Protein AF-A0A5B8XYW1-F1 (afdb_monomer_lite)

Structure (mmCIF, N/CA/C/O backbone):
data_AF-A0A5B8XYW1-F1
#
_entry.id   AF-A0A5B8XYW1-F1
#
loop_
_atom_site.group_PDB
_atom_site.id
_atom_site.type_symbol
_atom_site.label_atom_id
_atom_site.label_alt_id
_atom_site.label_comp_id
_atom_site.label_asym_id
_atom_site.label_entity_id
_atom_site.label_seq_id
_atom_site.pdbx_PDB_ins_code
_atom_site.Cartn_x
_atom_site.Cartn_y
_atom_site.Cartn_z
_atom_site.occupancy
_atom_site.B_iso_or_equiv
_atom_site.auth_seq_id
_atom_site.auth_comp_id
_atom_site.auth_asym_id
_atom_site.auth_atom_id
_atom_site.pdbx_PDB_model_num
ATOM 1 N N . MET A 1 1 ? 4.466 -7.028 -24.521 1.00 50.41 1 MET A N 1
ATOM 2 C CA . MET A 1 1 ? 4.988 -7.495 -23.222 1.00 50.41 1 MET A CA 1
ATOM 3 C C . MET A 1 1 ? 4.129 -6.877 -22.143 1.00 50.41 1 MET A C 1
ATOM 5 O O . MET A 1 1 ? 3.970 -5.663 -22.158 1.00 50.41 1 MET A O 1
ATOM 9 N N . THR A 1 2 ? 3.533 -7.693 -21.279 1.00 54.31 2 THR A N 1
ATOM 10 C CA . THR A 1 2 ? 2.819 -7.206 -20.092 1.00 54.31 2 THR A CA 1
ATOM 11 C C . THR A 1 2 ? 3.857 -6.956 -19.008 1.00 54.31 2 THR A C 1
ATOM 13 O O . THR A 1 2 ? 4.719 -7.802 -18.785 1.00 54.31 2 THR A O 1
ATOM 16 N N . MET A 1 3 ? 3.834 -5.769 -18.415 1.00 62.03 3 MET A N 1
ATOM 17 C CA . MET A 1 3 ? 4.822 -5.332 -17.436 1.00 62.03 3 MET A CA 1
ATOM 18 C C . MET A 1 3 ? 4.244 -5.498 -16.031 1.00 62.03 3 MET A C 1
ATOM 20 O O . MET A 1 3 ? 3.125 -5.051 -15.779 1.00 62.03 3 MET A O 1
ATOM 24 N N . THR A 1 4 ? 5.005 -6.138 -15.145 1.00 67.56 4 THR A N 1
ATOM 25 C CA . THR A 1 4 ? 4.580 -6.494 -13.785 1.00 67.56 4 THR A CA 1
ATOM 2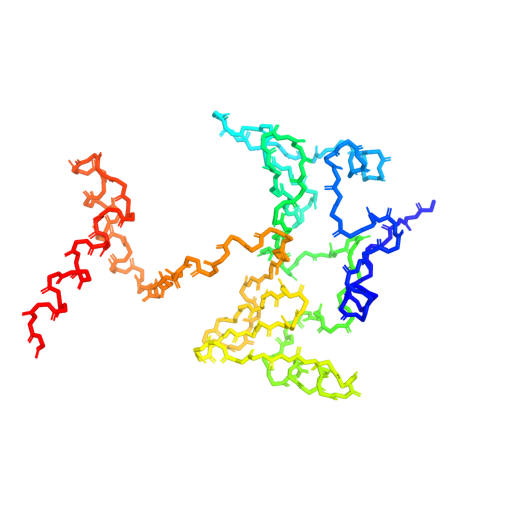6 C C . THR A 1 4 ? 5.457 -5.766 -12.772 1.00 67.56 4 THR A C 1
ATOM 28 O O . THR A 1 4 ? 6.682 -5.847 -12.850 1.00 67.56 4 THR A O 1
ATOM 31 N N . LEU A 1 5 ? 4.850 -5.042 -11.832 1.00 67.62 5 LEU A N 1
ATOM 32 C CA . LEU A 1 5 ? 5.538 -4.476 -10.671 1.00 67.62 5 LEU A CA 1
ATOM 33 C C . LEU A 1 5 ? 5.805 -5.598 -9.667 1.00 67.62 5 LEU A C 1
ATOM 35 O O . LEU A 1 5 ? 4.870 -6.272 -9.248 1.00 67.62 5 LEU A O 1
ATOM 39 N N . ASN A 1 6 ? 7.061 -5.810 -9.285 1.00 76.06 6 ASN A N 1
ATOM 40 C CA . ASN A 1 6 ? 7.431 -6.887 -8.373 1.00 76.06 6 ASN A CA 1
ATOM 41 C C . ASN A 1 6 ? 7.513 -6.366 -6.928 1.00 76.06 6 ASN A C 1
ATOM 43 O O . ASN A 1 6 ? 8.380 -5.555 -6.599 1.00 76.06 6 ASN A O 1
ATOM 47 N N . LEU A 1 7 ? 6.601 -6.813 -6.060 1.00 72.06 7 LEU A N 1
ATOM 48 C CA . LEU A 1 7 ? 6.584 -6.377 -4.662 1.00 72.06 7 LEU A CA 1
ATOM 49 C C . LEU A 1 7 ? 7.730 -6.990 -3.844 1.00 72.06 7 LEU A C 1
ATOM 51 O O . LEU A 1 7 ? 8.204 -6.368 -2.896 1.00 72.06 7 LEU A O 1
ATOM 55 N N . GLU A 1 8 ? 8.200 -8.185 -4.209 1.00 73.06 8 GLU A N 1
ATOM 56 C CA . GLU A 1 8 ? 9.382 -8.808 -3.598 1.00 73.06 8 GLU A CA 1
ATOM 57 C C . GLU A 1 8 ? 10.630 -7.966 -3.839 1.00 73.06 8 GLU A C 1
ATOM 59 O O . GLU A 1 8 ? 11.407 -7.701 -2.918 1.00 73.06 8 GLU A O 1
ATOM 64 N N . GLU A 1 9 ? 10.785 -7.509 -5.080 1.00 75.88 9 GLU A N 1
ATOM 65 C CA . GLU A 1 9 ? 11.860 -6.617 -5.483 1.00 75.88 9 GLU A CA 1
ATOM 66 C C . GLU A 1 9 ? 11.812 -5.329 -4.662 1.00 75.88 9 GLU A C 1
ATOM 68 O O . GLU A 1 9 ? 12.816 -4.954 -4.058 1.00 75.88 9 GLU A O 1
ATOM 73 N N . PHE A 1 10 ? 10.638 -4.704 -4.550 1.00 75.06 10 PHE A N 1
ATOM 74 C CA . PHE A 1 10 ? 10.482 -3.487 -3.757 1.00 75.06 10 PHE A CA 1
ATOM 75 C C . PHE A 1 10 ? 10.788 -3.705 -2.271 1.00 75.06 10 PHE A C 1
ATOM 77 O O . PHE A 1 10 ? 11.484 -2.897 -1.661 1.00 75.06 10 PHE A O 1
ATOM 84 N N . LEU A 1 11 ? 10.325 -4.805 -1.675 1.00 66.94 11 LEU A N 1
ATOM 85 C CA . LEU A 1 11 ? 10.614 -5.129 -0.274 1.00 66.94 11 LEU A CA 1
ATOM 86 C C . LEU A 1 11 ? 12.107 -5.350 -0.016 1.00 66.94 11 LEU A C 1
ATOM 88 O O . LEU A 1 11 ? 12.609 -5.007 1.055 1.00 66.94 11 LEU A O 1
ATOM 92 N N . THR A 1 12 ? 12.818 -5.890 -1.001 1.00 70.06 12 THR A N 1
ATOM 93 C CA . THR A 1 12 ? 14.246 -6.191 -0.889 1.00 70.06 12 THR A CA 1
ATOM 94 C C . THR A 1 12 ? 15.101 -4.951 -1.158 1.00 70.06 12 THR A C 1
ATOM 96 O O . THR A 1 12 ? 15.997 -4.620 -0.378 1.00 70.06 12 THR A O 1
ATOM 99 N N . LEU A 1 13 ? 14.822 -4.240 -2.251 1.00 73.56 13 LEU A N 1
ATOM 100 C CA . LEU A 1 13 ? 15.656 -3.152 -2.769 1.00 73.56 13 LEU A CA 1
ATOM 101 C C . LEU A 1 13 ? 15.194 -1.765 -2.302 1.00 73.56 13 LEU A C 1
ATOM 103 O O . LEU A 1 13 ? 15.993 -0.833 -2.250 1.00 73.56 13 LEU A O 1
ATOM 107 N N . GLY A 1 14 ? 13.927 -1.620 -1.908 1.00 62.41 14 GLY A N 1
ATOM 108 C CA . GLY A 1 14 ? 13.294 -0.329 -1.615 1.00 62.41 14 GLY A CA 1
ATOM 109 C C . GLY A 1 14 ? 12.889 0.459 -2.865 1.00 62.41 14 GLY A C 1
ATOM 110 O O . GLY A 1 14 ? 12.567 1.640 -2.768 1.00 62.41 14 GLY A O 1
ATOM 111 N N . GLU A 1 15 ? 12.930 -0.167 -4.039 1.00 74.19 15 GLU A N 1
ATOM 112 C CA . GLU A 1 15 ? 12.506 0.422 -5.304 1.00 74.19 15 GLU A CA 1
ATOM 113 C C . GLU A 1 15 ? 11.947 -0.649 -6.239 1.00 74.19 15 GLU A C 1
ATOM 115 O O . GLU A 1 15 ? 12.345 -1.809 -6.179 1.00 74.19 15 GLU A O 1
ATOM 120 N N . PHE A 1 16 ? 11.030 -0.257 -7.122 1.00 72.06 16 PHE A N 1
ATOM 121 C CA . PHE A 1 16 ? 10.680 -1.094 -8.266 1.00 72.06 16 PHE A CA 1
ATOM 122 C C . PHE A 1 16 ? 11.689 -0.771 -9.359 1.00 72.06 16 PHE A C 1
ATOM 124 O O . PHE A 1 16 ? 11.762 0.395 -9.754 1.00 72.06 16 PHE A O 1
ATOM 131 N N . SER A 1 17 ? 12.420 -1.746 -9.898 1.00 72.56 17 SER A N 1
ATOM 132 C CA . SER A 1 17 ? 13.467 -1.494 -10.915 1.00 72.56 17 SER A CA 1
ATOM 133 C C . SER A 1 17 ? 12.978 -0.627 -12.078 1.00 72.56 17 SER A C 1
ATOM 135 O O . SER A 1 17 ? 13.694 0.212 -12.625 1.00 72.56 17 SER A O 1
ATOM 137 N N . VAL A 1 18 ? 11.703 -0.780 -12.418 1.00 68.88 18 VAL A N 1
ATOM 138 C CA . VAL A 1 18 ? 11.045 -0.064 -13.505 1.00 68.88 18 VAL A CA 1
ATOM 139 C C . VAL A 1 18 ? 10.567 1.349 -13.138 1.00 68.88 18 VAL A C 1
ATOM 141 O O . VAL A 1 18 ? 10.594 2.252 -13.980 1.00 68.88 18 VAL A O 1
ATOM 144 N N . LEU A 1 19 ? 10.167 1.589 -11.885 1.00 66.38 19 LEU A N 1
ATOM 145 C CA . LEU A 1 19 ? 9.660 2.891 -11.425 1.00 66.38 19 LEU A CA 1
ATOM 146 C C . LEU A 1 19 ? 10.731 3.734 -10.713 1.00 66.38 19 LEU A C 1
ATOM 148 O O . LEU A 1 19 ? 10.656 4.965 -10.773 1.00 66.38 19 LEU A O 1
ATOM 152 N N . GLY A 1 20 ? 11.790 3.118 -10.192 1.00 68.75 20 GLY A N 1
ATOM 153 C CA . GLY A 1 20 ? 12.752 3.727 -9.272 1.00 68.75 20 GLY A CA 1
ATOM 154 C C . GLY A 1 20 ? 12.174 3.900 -7.863 1.00 68.75 20 GLY A C 1
ATOM 155 O O . GLY A 1 20 ? 11.081 3.416 -7.565 1.00 68.75 20 GLY A O 1
ATOM 156 N N . SER A 1 21 ? 12.906 4.609 -7.004 1.00 69.62 21 SER A N 1
ATOM 157 C CA . SER A 1 21 ? 12.580 4.768 -5.579 1.00 69.62 21 SER A CA 1
ATOM 158 C C . SER A 1 21 ? 11.312 5.577 -5.292 1.00 69.62 21 SER A C 1
ATOM 160 O O . SER A 1 21 ? 10.543 5.186 -4.428 1.00 69.62 21 SER A O 1
ATOM 162 N N . VAL A 1 22 ? 11.056 6.677 -6.014 1.00 76.19 22 VAL A N 1
ATOM 163 C CA . VAL A 1 22 ? 9.817 7.473 -5.892 1.00 76.19 22 VAL A CA 1
ATOM 164 C C . VAL A 1 22 ? 9.335 7.877 -7.286 1.00 76.19 22 VAL A C 1
ATOM 166 O O . VAL A 1 22 ? 9.843 8.848 -7.859 1.00 76.19 22 VAL A O 1
ATOM 169 N N . PRO A 1 23 ? 8.374 7.152 -7.881 1.00 79.69 23 PRO A N 1
ATOM 170 C CA . PRO A 1 23 ? 7.944 7.451 -9.235 1.00 79.69 23 PRO A CA 1
ATOM 171 C C . PRO A 1 23 ? 7.246 8.808 -9.323 1.00 79.69 23 PRO A C 1
ATOM 173 O O . PRO A 1 23 ? 6.399 9.155 -8.501 1.00 79.69 23 PRO A O 1
ATOM 176 N N . HIS A 1 24 ? 7.562 9.572 -10.364 1.00 88.69 24 HIS A N 1
ATOM 177 C CA . HIS A 1 24 ? 6.778 10.742 -10.751 1.00 88.69 24 HIS A CA 1
ATOM 178 C C . HIS A 1 24 ? 5.585 10.304 -11.611 1.00 88.69 24 HIS A C 1
ATOM 180 O O . HIS A 1 24 ? 5.725 9.383 -12.420 1.00 88.69 24 HIS A O 1
ATOM 186 N N . ARG A 1 25 ? 4.438 10.982 -11.510 1.00 89.56 25 ARG A N 1
ATOM 187 C CA . ARG A 1 25 ? 3.203 10.626 -12.231 1.00 89.56 25 ARG A CA 1
ATOM 188 C C . ARG A 1 25 ? 3.413 10.466 -13.738 1.00 89.56 25 ARG A C 1
ATOM 190 O O . ARG A 1 25 ? 2.926 9.516 -14.331 1.00 89.56 25 ARG A O 1
ATOM 197 N N . GLU A 1 26 ? 4.222 11.328 -14.355 1.00 89.56 26 GLU A N 1
ATOM 198 C CA . GLU A 1 26 ? 4.526 11.228 -15.792 1.00 89.56 26 GLU A CA 1
ATOM 199 C C . GLU A 1 26 ? 5.242 9.915 -16.139 1.00 89.56 26 GLU A C 1
ATOM 201 O O . GLU A 1 26 ? 4.945 9.302 -17.160 1.00 89.56 26 GLU A O 1
ATOM 206 N N . LYS A 1 27 ? 6.131 9.433 -15.259 1.00 84.25 27 LYS A N 1
ATOM 207 C CA . LYS A 1 27 ? 6.802 8.137 -15.422 1.00 84.25 27 LYS A CA 1
ATOM 208 C C . LYS A 1 27 ? 5.815 6.982 -15.236 1.00 84.25 27 LYS A C 1
ATOM 210 O O . LYS A 1 27 ? 5.839 6.046 -16.028 1.00 84.25 27 LYS A O 1
ATOM 215 N N . VAL A 1 28 ? 4.919 7.074 -14.247 1.00 83.75 28 VAL A N 1
ATOM 216 C CA . VAL A 1 28 ? 3.836 6.092 -14.045 1.00 83.75 28 VAL A CA 1
ATOM 217 C C . VAL A 1 28 ? 2.972 5.989 -15.301 1.00 83.75 28 VAL A C 1
ATOM 219 O O . VAL A 1 28 ? 2.783 4.892 -15.817 1.00 83.75 28 VAL A O 1
ATOM 222 N N . ARG A 1 29 ? 2.524 7.124 -15.853 1.00 86.94 29 ARG A N 1
ATOM 223 C CA . ARG A 1 29 ? 1.707 7.167 -17.075 1.00 86.94 29 ARG A CA 1
ATOM 224 C C . ARG A 1 29 ? 2.452 6.644 -18.300 1.00 86.94 29 ARG A C 1
ATOM 226 O O . ARG A 1 29 ? 1.867 5.937 -19.114 1.00 86.94 29 ARG A O 1
ATOM 233 N N . ALA A 1 30 ? 3.733 6.985 -18.443 1.00 81.44 30 ALA A N 1
ATOM 234 C CA . ALA A 1 30 ? 4.557 6.506 -19.552 1.00 81.44 30 ALA A CA 1
ATOM 235 C C . ALA A 1 30 ? 4.689 4.974 -19.556 1.00 81.44 30 ALA A C 1
ATOM 237 O O . ALA A 1 30 ? 4.780 4.373 -20.622 1.00 81.44 30 ALA A O 1
ATOM 238 N N . ILE A 1 31 ? 4.682 4.356 -18.372 1.00 76.06 31 ILE A N 1
ATOM 239 C CA . ILE A 1 31 ? 4.833 2.909 -18.198 1.00 76.06 31 ILE A CA 1
ATOM 240 C C . ILE A 1 31 ? 3.484 2.180 -18.263 1.00 76.06 31 ILE A C 1
ATOM 242 O O . ILE A 1 31 ? 3.360 1.177 -18.962 1.00 76.06 31 ILE A O 1
ATOM 246 N N . LEU A 1 32 ? 2.474 2.664 -17.537 1.00 77.75 32 LEU A N 1
ATOM 247 C CA . LEU A 1 32 ? 1.194 1.966 -17.362 1.00 77.75 32 LEU A CA 1
ATOM 248 C C . LEU A 1 32 ? 0.125 2.361 -18.388 1.00 77.75 32 LEU A C 1
ATOM 250 O O . LEU A 1 32 ? -0.877 1.652 -18.520 1.00 77.75 32 LEU A O 1
ATOM 254 N N . GLY A 1 33 ? 0.342 3.456 -19.119 1.00 85.00 33 GLY A N 1
ATOM 255 C CA . GLY A 1 33 ? -0.658 4.078 -19.981 1.00 85.00 33 GLY A CA 1
ATOM 256 C C . GLY A 1 33 ? -1.521 5.104 -19.234 1.00 85.00 33 GLY A C 1
ATOM 257 O O . GLY A 1 33 ? -1.165 5.538 -18.137 1.00 85.00 33 GLY A O 1
ATOM 258 N N . PRO A 1 34 ? -2.636 5.565 -19.831 1.00 88.31 34 PRO A N 1
ATOM 259 C CA . PRO A 1 34 ? -3.596 6.406 -19.123 1.00 88.31 34 PRO A CA 1
ATOM 260 C C . PRO A 1 34 ? -4.260 5.627 -17.971 1.00 88.31 34 PRO A C 1
ATOM 262 O O . PRO A 1 34 ? -4.451 4.419 -18.107 1.00 88.31 34 PRO A O 1
ATOM 265 N N . PRO A 1 35 ? -4.623 6.296 -16.863 1.00 88.69 35 PRO A N 1
ATOM 266 C CA . PRO A 1 35 ? -5.372 5.655 -15.788 1.00 88.69 35 PRO A CA 1
ATOM 267 C C . PRO A 1 35 ? -6.816 5.366 -16.207 1.00 88.69 35 PRO A C 1
ATOM 269 O O . PRO A 1 35 ? -7.377 6.085 -17.039 1.00 88.69 35 PRO A O 1
ATOM 272 N N . ASP A 1 36 ? -7.411 4.347 -15.590 1.00 83.00 36 ASP A N 1
ATOM 273 C CA . ASP A 1 36 ? -8.813 3.961 -15.789 1.00 83.00 36 ASP A CA 1
ATOM 274 C C . ASP A 1 36 ? -9.762 4.986 -15.163 1.00 83.00 36 ASP A C 1
ATOM 276 O O . ASP A 1 36 ? -10.853 5.237 -15.673 1.00 83.00 36 ASP A O 1
ATOM 280 N N . ASP A 1 37 ? -9.325 5.588 -14.055 1.00 84.38 37 ASP A N 1
ATOM 281 C CA . ASP A 1 37 ? -10.054 6.628 -13.344 1.00 84.38 37 ASP A CA 1
ATOM 282 C C . ASP A 1 37 ? -9.093 7.683 -12.786 1.00 84.38 37 ASP A C 1
ATOM 284 O O . ASP A 1 37 ? -7.945 7.399 -12.426 1.00 84.38 37 ASP A O 1
ATOM 288 N N . GLN A 1 38 ? -9.573 8.916 -12.708 1.00 82.56 38 GLN A N 1
ATOM 289 C CA . GLN A 1 38 ? -8.886 10.034 -12.072 1.00 82.56 38 GLN A CA 1
ATOM 290 C C . GLN A 1 38 ? -9.869 10.625 -11.072 1.00 82.56 38 GLN A C 1
ATOM 292 O O . GLN A 1 38 ? -11.030 10.831 -11.420 1.00 82.56 38 GLN A O 1
ATOM 297 N N . GLY A 1 39 ? -9.425 10.872 -9.836 1.00 68.06 39 GLY A N 1
ATOM 298 C CA . GLY A 1 39 ? -10.324 11.281 -8.752 1.00 68.06 39 GLY A CA 1
ATOM 299 C C . GLY A 1 39 ? -11.272 12.422 -9.153 1.00 68.06 39 GLY A C 1
ATOM 300 O O . GLY A 1 39 ? -10.967 13.243 -10.011 1.00 68.06 39 GLY A O 1
ATOM 301 N N . VAL A 1 40 ? -12.441 12.523 -8.528 1.00 53.25 40 VAL A N 1
ATOM 302 C CA . VAL A 1 40 ? -13.403 13.595 -8.838 1.00 53.25 40 VAL A CA 1
ATOM 303 C C . VAL A 1 40 ? -13.191 14.801 -7.913 1.00 53.25 40 VAL A C 1
ATOM 305 O O . VAL A 1 40 ? -13.030 14.652 -6.703 1.00 53.25 40 VAL A O 1
ATOM 308 N N . GLY A 1 41 ? -13.208 16.022 -8.462 1.00 62.56 41 GLY A N 1
ATOM 309 C CA . GLY A 1 41 ? -13.148 17.274 -7.690 1.00 62.56 41 GLY A CA 1
ATOM 310 C C . GLY A 1 41 ? -11.767 17.944 -7.638 1.00 62.56 41 GLY A C 1
ATOM 311 O O . GLY A 1 41 ? -10.935 17.755 -8.517 1.00 62.56 41 GLY A O 1
ATOM 312 N N . LYS A 1 42 ? -11.513 18.774 -6.612 1.00 57.34 42 LYS A N 1
ATOM 313 C CA . LYS A 1 42 ? -10.307 19.636 -6.524 1.00 57.34 42 LYS A CA 1
ATOM 314 C C . LYS A 1 42 ? -8.970 18.874 -6.509 1.00 57.34 42 LYS A C 1
ATOM 316 O O . LYS A 1 42 ? -7.939 19.480 -6.775 1.00 57.34 42 LYS A O 1
ATOM 321 N N . ASN A 1 43 ? -8.999 17.571 -6.229 1.00 60.53 43 ASN A N 1
ATOM 322 C CA . ASN A 1 43 ? -7.823 16.702 -6.151 1.00 60.53 43 ASN A CA 1
ATOM 323 C C . ASN A 1 43 ? -7.739 15.700 -7.315 1.00 60.53 43 ASN A C 1
ATOM 325 O O . ASN A 1 43 ? -6.979 14.739 -7.228 1.00 60.53 43 ASN A O 1
ATOM 329 N N . SER A 1 44 ? -8.490 15.907 -8.402 1.00 65.44 44 SER A N 1
ATOM 330 C CA . SER A 1 44 ? -8.573 14.956 -9.520 1.00 65.44 44 SER A CA 1
ATOM 331 C C . SER A 1 44 ? -7.230 14.585 -10.142 1.00 65.44 44 SER A C 1
ATOM 333 O O . SER A 1 44 ? -7.024 13.463 -10.588 1.00 65.44 44 SER A O 1
ATOM 335 N N . ASN A 1 45 ? -6.277 15.516 -10.119 1.00 71.06 45 ASN A N 1
ATOM 336 C CA . ASN A 1 45 ? -4.951 15.325 -10.705 1.00 71.06 45 ASN A CA 1
ATOM 337 C C . ASN A 1 45 ? -3.946 14.661 -9.751 1.00 71.06 45 ASN A C 1
ATOM 339 O O . ASN A 1 45 ? -2.780 14.499 -10.120 1.00 71.06 45 ASN A O 1
ATOM 343 N N . LEU A 1 46 ? -4.374 14.341 -8.527 1.00 85.38 46 LEU A N 1
ATOM 344 C CA . LEU A 1 46 ? -3.537 13.768 -7.475 1.00 85.38 46 LEU A CA 1
ATOM 345 C C . LEU A 1 46 ? -3.858 12.303 -7.195 1.00 85.38 46 LEU A C 1
ATOM 347 O O . LEU A 1 46 ? -3.113 11.683 -6.453 1.00 85.38 46 LEU A O 1
ATOM 351 N N . LEU A 1 47 ? -4.940 11.756 -7.747 1.00 89.19 47 LEU A N 1
ATOM 352 C CA . LEU A 1 47 ? -5.323 10.362 -7.548 1.00 89.19 47 LEU A CA 1
ATOM 353 C C . LEU A 1 47 ? -5.600 9.722 -8.897 1.00 89.19 47 LEU A C 1
ATOM 355 O O . LEU A 1 47 ? -6.501 10.170 -9.607 1.00 89.19 47 LEU A O 1
ATOM 359 N N . TRP A 1 48 ? -4.839 8.681 -9.230 1.00 89.31 48 TRP A N 1
ATOM 360 C CA . TRP A 1 48 ? -5.025 7.891 -10.445 1.00 89.31 48 TRP A CA 1
ATOM 361 C C . TRP A 1 48 ? -5.236 6.423 -10.110 1.00 89.31 48 TRP A C 1
ATOM 363 O O . TRP A 1 48 ? -4.464 5.854 -9.341 1.00 89.31 48 TRP A O 1
ATOM 373 N N . ARG A 1 49 ? -6.224 5.801 -10.750 1.00 84.88 49 ARG A N 1
ATOM 374 C CA . ARG A 1 49 ? -6.540 4.385 -10.570 1.00 84.88 49 ARG A CA 1
ATOM 375 C C . ARG A 1 49 ? -6.186 3.569 -11.811 1.00 84.88 49 ARG A C 1
ATOM 377 O O . ARG A 1 49 ? -6.484 3.982 -12.932 1.00 84.88 49 ARG A O 1
ATOM 384 N N . TYR A 1 50 ? -5.569 2.414 -11.589 1.00 80.50 50 TYR A N 1
ATOM 385 C CA . TYR A 1 50 ? -5.238 1.394 -12.583 1.00 80.50 50 TYR A CA 1
ATOM 386 C C . TYR A 1 50 ? -5.767 0.046 -12.071 1.00 80.50 50 TYR A C 1
ATOM 388 O O . TYR A 1 50 ? -5.092 -0.659 -11.316 1.00 80.50 50 TYR A O 1
ATOM 396 N N . GLY A 1 51 ? -7.002 -0.296 -12.434 1.00 78.69 51 GLY A N 1
ATOM 397 C CA . GLY A 1 51 ? -7.737 -1.436 -11.893 1.00 78.69 51 GLY A CA 1
ATOM 398 C C . GLY A 1 51 ? -7.879 -1.350 -10.362 1.00 78.69 51 GLY A C 1
ATOM 399 O O . GLY A 1 51 ? -8.450 -0.374 -9.879 1.00 78.69 51 GLY A O 1
ATOM 400 N N . PRO A 1 52 ? -7.376 -2.338 -9.594 1.00 71.50 52 PRO A N 1
ATOM 401 C CA . PRO A 1 52 ? -7.436 -2.347 -8.126 1.00 71.50 52 PRO A CA 1
ATOM 402 C C . PRO A 1 52 ? -6.366 -1.475 -7.442 1.00 71.50 52 PRO A C 1
ATOM 404 O O . PRO A 1 52 ? -6.256 -1.509 -6.221 1.00 71.50 52 PRO A O 1
ATOM 407 N N . VAL A 1 53 ? -5.517 -0.778 -8.207 1.00 76.25 53 VAL A N 1
ATOM 408 C CA . VAL A 1 53 ? -4.367 -0.031 -7.679 1.00 76.25 53 VAL A CA 1
ATOM 409 C C . VAL A 1 53 ? -4.611 1.463 -7.807 1.00 76.25 53 VAL A C 1
ATOM 411 O O . VAL A 1 53 ? -4.867 1.963 -8.904 1.00 76.25 53 VAL A O 1
ATOM 414 N N . GLU A 1 54 ? -4.447 2.192 -6.713 1.00 86.12 54 GLU A N 1
ATOM 415 C CA . GLU A 1 54 ? -4.552 3.645 -6.657 1.00 86.12 54 GLU A CA 1
ATOM 416 C C . GLU A 1 54 ? -3.185 4.273 -6.379 1.00 86.12 54 GLU A C 1
ATOM 418 O O . GLU A 1 54 ? -2.472 3.892 -5.456 1.00 86.12 54 GLU A O 1
ATOM 423 N N . PHE A 1 55 ? -2.808 5.266 -7.177 1.00 84.62 55 PHE A N 1
ATOM 424 C CA . PHE A 1 55 ? -1.630 6.094 -6.954 1.00 84.62 55 PHE A CA 1
ATOM 425 C C . PHE A 1 55 ? -2.070 7.461 -6.452 1.00 84.62 55 PHE A C 1
ATOM 427 O O . PHE A 1 55 ? -2.835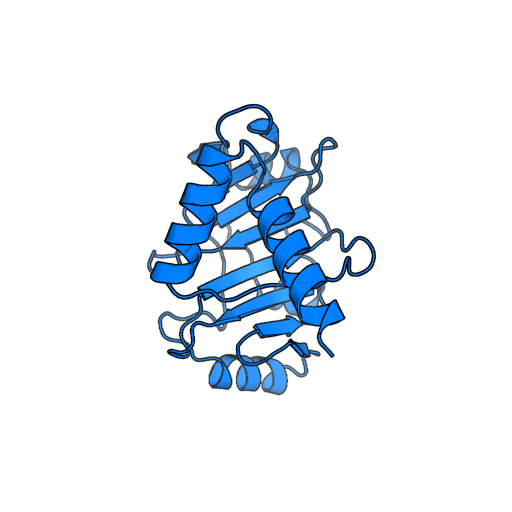 8.155 -7.126 1.00 84.62 55 PHE A O 1
ATOM 434 N N . HIS A 1 56 ? -1.520 7.881 -5.316 1.00 87.94 56 HIS A N 1
ATOM 435 C CA . HIS A 1 56 ? -1.676 9.231 -4.797 1.00 87.94 56 HIS A CA 1
ATOM 436 C C . HIS A 1 56 ? -0.394 10.011 -5.045 1.00 87.94 56 HIS A C 1
ATOM 438 O O . HIS A 1 56 ? 0.691 9.599 -4.631 1.00 87.94 56 HIS A O 1
ATOM 444 N N . PHE A 1 57 ? -0.521 11.169 -5.676 1.00 88.44 57 PHE A N 1
ATOM 445 C CA . PHE A 1 57 ? 0.581 12.046 -6.027 1.00 88.44 57 PHE A CA 1
ATOM 446 C C . PHE A 1 57 ? 0.571 13.334 -5.203 1.00 88.44 57 PHE A C 1
ATOM 448 O O . PHE A 1 57 ? -0.464 13.826 -4.752 1.00 88.44 57 PHE A O 1
ATOM 455 N N . SER A 1 58 ? 1.753 13.914 -5.034 1.00 87.56 58 SER A N 1
ATOM 456 C CA . SER A 1 58 ? 1.937 15.277 -4.559 1.00 87.56 58 SER A CA 1
ATOM 457 C C . SER A 1 58 ? 1.500 16.298 -5.612 1.00 87.56 58 SER A C 1
ATOM 459 O O . SER A 1 58 ? 1.295 15.960 -6.780 1.00 87.56 58 SER A O 1
ATOM 461 N N . GLN A 1 59 ? 1.399 17.570 -5.219 1.00 86.31 59 GLN A N 1
ATOM 462 C CA . GLN A 1 59 ? 1.144 18.666 -6.165 1.00 86.31 59 GLN A CA 1
ATOM 463 C C . GLN A 1 59 ? 2.260 18.772 -7.216 1.00 86.31 59 GLN A C 1
ATOM 465 O O . GLN A 1 59 ? 2.011 19.098 -8.374 1.00 86.31 59 GLN A O 1
ATOM 470 N N . GLU A 1 60 ? 3.482 18.414 -6.825 1.00 87.94 60 GLU A N 1
ATOM 471 C CA . GLU A 1 60 ? 4.668 18.317 -7.674 1.00 87.94 60 GLU A CA 1
ATOM 472 C C . GLU A 1 60 ? 4.717 17.011 -8.481 1.00 87.94 60 GLU A C 1
ATOM 474 O O . GLU A 1 60 ? 5.699 16.779 -9.172 1.00 87.94 60 GLU A O 1
ATOM 479 N N . GLY A 1 61 ? 3.702 16.145 -8.384 1.00 87.00 61 GLY A N 1
ATOM 480 C CA . GLY A 1 61 ? 3.587 14.913 -9.162 1.00 87.00 61 GLY A CA 1
ATOM 481 C C . GLY A 1 61 ? 4.378 13.716 -8.631 1.00 87.00 61 GLY A C 1
ATOM 482 O O . GLY A 1 61 ? 4.430 12.695 -9.316 1.00 87.00 61 GLY A O 1
ATOM 483 N N . LYS A 1 62 ? 4.983 13.785 -7.439 1.00 86.31 62 LYS A N 1
ATOM 484 C CA . LYS A 1 62 ? 5.680 12.637 -6.825 1.00 86.31 62 LYS A CA 1
ATOM 485 C C . LYS A 1 62 ? 4.690 11.658 -6.210 1.00 86.31 62 LYS A C 1
ATOM 487 O O . LYS A 1 62 ? 3.750 12.092 -5.555 1.00 86.31 62 LYS A O 1
ATOM 492 N N . THR A 1 63 ? 4.904 10.356 -6.375 1.00 83.06 63 THR A N 1
ATOM 493 C CA . THR A 1 63 ? 4.076 9.339 -5.708 1.00 83.06 63 THR A CA 1
ATOM 494 C C . THR A 1 63 ? 4.286 9.422 -4.201 1.00 83.06 63 THR A C 1
ATOM 496 O O . THR A 1 63 ? 5.418 9.362 -3.732 1.00 83.06 63 THR A O 1
ATOM 499 N N . LYS A 1 64 ? 3.194 9.582 -3.456 1.00 82.19 64 LYS A N 1
ATOM 500 C CA . LYS A 1 64 ? 3.165 9.579 -1.989 1.00 82.19 64 LYS A CA 1
ATOM 501 C C . LYS A 1 64 ? 2.704 8.242 -1.440 1.00 82.19 64 LYS A C 1
ATOM 503 O O . LYS A 1 64 ? 3.288 7.756 -0.479 1.00 82.19 64 LYS A O 1
ATOM 508 N N . LEU A 1 65 ? 1.664 7.695 -2.064 1.00 80.88 65 LEU A N 1
ATOM 509 C CA . LEU A 1 65 ? 0.982 6.480 -1.649 1.00 80.88 65 LEU A CA 1
ATOM 510 C C . LEU A 1 65 ? 0.670 5.637 -2.881 1.00 80.88 65 LEU A C 1
ATOM 512 O O . LEU A 1 65 ? 0.199 6.176 -3.885 1.00 80.88 65 LEU A O 1
ATOM 516 N N . ILE A 1 66 ? 0.896 4.334 -2.791 1.00 79.19 66 ILE A N 1
ATOM 517 C CA . ILE A 1 66 ? 0.242 3.354 -3.662 1.00 79.19 66 ILE A CA 1
ATOM 518 C C . ILE A 1 66 ? -0.691 2.562 -2.764 1.00 79.19 66 ILE A C 1
ATOM 520 O O . ILE A 1 66 ? -0.211 2.032 -1.771 1.00 79.19 66 ILE A O 1
ATOM 524 N N . TYR A 1 67 ? -1.978 2.5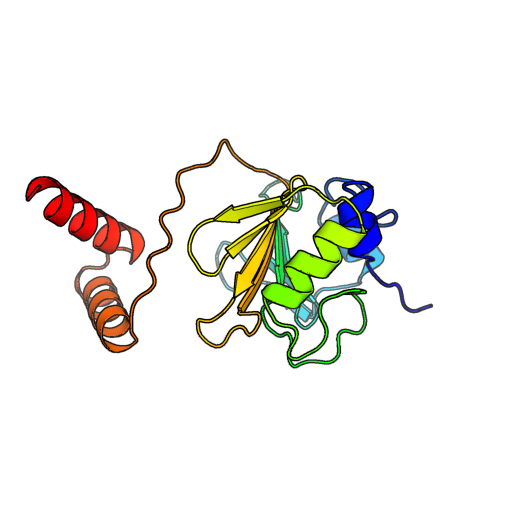13 -3.084 1.00 80.50 67 TYR A N 1
ATOM 525 C CA . TYR A 1 67 ? -3.020 1.864 -2.295 1.00 80.50 67 TYR A CA 1
ATOM 526 C C . TYR A 1 67 ? -3.679 0.744 -3.106 1.00 80.50 67 TYR A C 1
ATOM 528 O O . TYR A 1 67 ? -3.851 0.869 -4.319 1.00 80.50 67 TYR A O 1
ATOM 536 N N . VAL A 1 68 ? -4.004 -0.368 -2.448 1.00 76.00 68 VAL A N 1
ATOM 537 C CA . VAL A 1 68 ? -4.646 -1.538 -3.060 1.00 76.00 68 VAL A CA 1
ATOM 538 C C . VAL A 1 68 ? -5.760 -2.026 -2.130 1.00 76.00 68 VAL A C 1
ATOM 540 O O . VAL A 1 68 ? -5.462 -2.441 -1.010 1.00 76.00 68 VAL A O 1
ATOM 543 N N . ASP A 1 69 ? -7.022 -1.984 -2.577 1.00 67.44 69 ASP A N 1
ATOM 544 C CA . ASP A 1 69 ? -8.205 -2.359 -1.768 1.00 67.44 69 ASP A CA 1
ATOM 545 C C . ASP A 1 69 ? -9.101 -3.445 -2.378 1.00 67.44 69 ASP A C 1
ATOM 547 O O . ASP A 1 69 ? -10.076 -3.884 -1.765 1.00 67.44 69 ASP A O 1
ATOM 551 N N . HIS A 1 70 ? -8.792 -3.911 -3.587 1.00 61.53 70 HIS A N 1
ATOM 552 C CA . HIS A 1 70 ? -9.635 -4.866 -4.301 1.00 61.53 70 HIS A CA 1
ATOM 553 C C . HIS A 1 70 ? -8.883 -6.159 -4.631 1.00 61.53 70 HIS A C 1
ATOM 555 O O . HIS A 1 70 ? -8.752 -6.553 -5.791 1.00 61.53 70 HIS A O 1
ATOM 561 N N . PHE A 1 71 ? -8.441 -6.864 -3.583 1.00 58.66 71 PHE A N 1
ATOM 562 C CA . PHE A 1 71 ? -7.721 -8.146 -3.677 1.00 58.66 71 PHE A CA 1
ATOM 563 C C . PHE A 1 71 ? -8.535 -9.321 -4.235 1.00 58.66 71 PHE A C 1
ATOM 565 O O . PHE A 1 71 ? -7.995 -10.404 -4.446 1.00 58.66 71 PHE A O 1
ATOM 572 N N . HIS A 1 72 ? -9.830 -9.127 -4.486 1.00 54.53 72 HIS A N 1
ATOM 573 C CA . HIS A 1 72 ? -10.697 -10.130 -5.106 1.00 54.53 72 HIS A CA 1
ATOM 574 C C . HIS A 1 72 ? -10.670 -10.103 -6.642 1.00 54.53 72 HIS A C 1
ATOM 576 O O . HIS A 1 72 ? -11.315 -10.942 -7.269 1.00 54.53 72 HIS A O 1
ATOM 582 N N . MET A 1 73 ? -9.962 -9.152 -7.258 1.00 52.16 73 MET A N 1
ATOM 583 C CA . MET A 1 73 ? -9.822 -9.074 -8.713 1.00 52.16 73 MET A CA 1
ATOM 584 C C . MET A 1 73 ? -8.494 -9.691 -9.154 1.00 52.16 73 MET A C 1
ATOM 586 O O . MET A 1 73 ? -7.485 -9.560 -8.464 1.00 52.16 73 MET A O 1
ATOM 590 N N . GLU A 1 74 ? -8.475 -10.352 -10.315 1.00 53.59 74 GLU A N 1
ATOM 591 C CA . GLU A 1 74 ? -7.214 -10.773 -10.930 1.00 53.59 74 GLU A CA 1
ATOM 592 C C . GLU A 1 74 ? -6.319 -9.540 -11.110 1.00 53.59 74 GLU A C 1
ATOM 594 O O . GLU A 1 74 ? -6.743 -8.543 -11.693 1.00 53.59 74 GLU A O 1
ATOM 599 N N . PHE A 1 75 ? -5.097 -9.593 -10.573 1.00 52.97 75 PHE A N 1
ATOM 600 C CA . PHE A 1 75 ? -4.108 -8.524 -10.667 1.00 52.97 75 PHE A CA 1
ATOM 601 C C . PHE A 1 75 ? -3.285 -8.709 -11.940 1.00 52.97 75 PHE A C 1
ATOM 603 O O . PHE A 1 75 ? -2.359 -9.518 -11.952 1.00 52.97 75 PHE A O 1
ATOM 610 N N . PRO A 1 76 ? -3.520 -7.953 -13.022 1.00 47.72 76 PRO A N 1
ATOM 611 C CA . PRO A 1 76 ? -2.738 -8.167 -14.231 1.00 47.72 76 PRO A CA 1
ATOM 612 C C . PRO A 1 76 ? -1.297 -7.633 -14.130 1.00 47.72 76 PRO A C 1
ATOM 614 O O . PRO A 1 76 ? -0.553 -7.764 -15.100 1.00 47.72 76 PRO A O 1
ATOM 617 N N . ARG A 1 77 ? -0.913 -6.932 -13.045 1.00 60.66 77 ARG A N 1
ATOM 618 C CA . ARG A 1 77 ? 0.245 -6.011 -13.080 1.00 60.66 77 ARG A CA 1
ATOM 619 C C . ARG A 1 77 ? 1.060 -5.844 -11.791 1.00 60.66 77 ARG A C 1
ATOM 621 O O . ARG A 1 77 ? 2.046 -5.115 -11.845 1.00 60.66 77 ARG A O 1
ATOM 628 N N . ILE A 1 78 ? 0.717 -6.485 -10.671 1.00 57.66 78 ILE A N 1
ATOM 629 C CA . ILE A 1 78 ? 1.571 -6.501 -9.469 1.00 57.66 78 ILE A CA 1
ATOM 630 C C . ILE A 1 78 ? 1.783 -7.953 -9.047 1.00 57.66 78 ILE A C 1
ATOM 632 O O . ILE A 1 78 ? 0.815 -8.656 -8.775 1.00 57.66 78 ILE A O 1
ATOM 636 N N . ASP A 1 79 ? 3.040 -8.393 -9.015 1.00 64.12 79 ASP A N 1
ATOM 637 C CA . ASP A 1 79 ? 3.425 -9.676 -8.434 1.00 64.12 79 ASP A CA 1
ATOM 638 C C . ASP A 1 79 ? 3.451 -9.519 -6.919 1.00 64.12 79 ASP A C 1
ATOM 640 O O . ASP A 1 79 ? 4.407 -9.023 -6.310 1.00 64.12 79 ASP A O 1
ATOM 644 N N . LEU A 1 80 ? 2.324 -9.883 -6.328 1.00 64.44 80 LEU A N 1
ATOM 645 C CA . LEU A 1 80 ? 2.151 -9.942 -4.900 1.00 64.44 80 LEU A CA 1
ATOM 646 C C . LEU A 1 80 ? 2.601 -11.327 -4.417 1.00 64.44 80 LEU A C 1
ATOM 648 O O . LEU A 1 80 ? 1.771 -12.146 -4.043 1.00 64.44 80 LEU A O 1
ATOM 652 N N . TRP A 1 81 ? 3.907 -11.600 -4.438 1.00 63.06 81 TRP A N 1
ATOM 653 C CA . TRP A 1 81 ? 4.488 -12.934 -4.195 1.00 63.06 81 TRP A CA 1
ATOM 654 C C . TRP A 1 81 ? 3.988 -13.666 -2.931 1.00 63.06 81 TRP A C 1
ATOM 656 O O . TRP A 1 81 ? 4.029 -14.895 -2.889 1.00 63.06 81 TRP A O 1
ATOM 666 N N . PHE A 1 82 ? 3.480 -12.944 -1.923 1.00 65.88 82 PHE A N 1
ATOM 667 C CA . PHE A 1 82 ? 2.700 -13.525 -0.822 1.00 65.88 82 PHE A CA 1
ATOM 668 C C . PHE A 1 82 ? 1.217 -13.132 -0.789 1.00 65.88 82 PHE A C 1
ATOM 670 O O . PHE A 1 82 ? 0.462 -13.797 -0.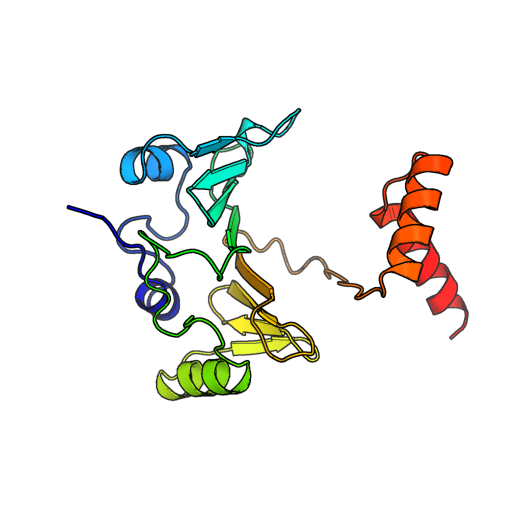104 1.00 65.88 82 PHE A O 1
ATOM 677 N N . PHE A 1 83 ? 0.720 -12.134 -1.521 1.00 61.69 83 PHE A N 1
ATOM 678 C CA . PHE A 1 83 ? -0.716 -11.816 -1.481 1.00 61.69 83 PHE A CA 1
ATOM 679 C C . PHE A 1 83 ? -1.495 -12.700 -2.445 1.00 61.69 83 PHE A C 1
ATOM 681 O O . PHE A 1 83 ? -1.887 -12.304 -3.542 1.00 61.69 83 PHE A O 1
ATOM 688 N N . GLN A 1 84 ? -1.728 -13.925 -1.998 1.00 65.00 84 GLN A N 1
ATOM 689 C CA . GLN A 1 84 ? -2.723 -14.802 -2.585 1.00 65.00 84 GLN A CA 1
ATOM 690 C C . GLN A 1 84 ? -4.072 -14.528 -1.918 1.00 65.00 84 GLN A C 1
ATOM 692 O O . GLN A 1 84 ? -4.139 -14.132 -0.753 1.00 65.00 84 GLN A O 1
ATOM 697 N N . SER A 1 85 ? -5.165 -14.713 -2.660 1.00 63.47 85 SER A N 1
ATOM 698 C CA . SER A 1 85 ? -6.503 -14.588 -2.081 1.00 63.47 85 SER A CA 1
ATOM 699 C C . SER A 1 85 ? -6.631 -15.516 -0.872 1.00 63.47 85 SER A C 1
ATOM 701 O O . SER A 1 85 ? -6.334 -16.704 -0.974 1.00 63.47 85 SER A O 1
ATOM 703 N N . GLY A 1 86 ? -7.052 -14.966 0.268 1.00 71.38 86 GLY A N 1
ATOM 704 C CA . GLY A 1 86 ? -7.190 -15.723 1.510 1.00 71.38 86 GLY A CA 1
ATOM 705 C C . GLY A 1 86 ? -5.903 -15.904 2.315 1.00 71.38 86 GLY A C 1
ATOM 706 O O . GLY A 1 86 ? -5.957 -16.621 3.310 1.00 71.38 86 GLY A O 1
ATOM 707 N N . ILE A 1 87 ? -4.785 -15.262 1.943 1.00 78.94 87 ILE A N 1
ATOM 708 C CA . ILE A 1 87 ? -3.604 -15.266 2.811 1.00 78.94 87 ILE A CA 1
ATOM 709 C C . ILE A 1 87 ? -3.929 -14.619 4.164 1.00 78.94 87 ILE A C 1
ATOM 711 O O . ILE A 1 87 ? -4.584 -13.574 4.246 1.00 78.94 87 ILE A O 1
ATOM 715 N N . THR A 1 88 ? -3.441 -15.253 5.220 1.00 85.38 88 THR A N 1
ATOM 716 C CA . THR A 1 88 ? -3.588 -14.817 6.605 1.00 85.38 88 THR A CA 1
ATOM 717 C C . THR A 1 88 ? -2.408 -13.964 7.068 1.00 85.38 88 THR A C 1
ATOM 719 O O . THR A 1 88 ? -1.291 -14.061 6.557 1.00 85.38 88 THR A O 1
ATOM 722 N N . MET A 1 89 ? -2.620 -13.168 8.117 1.00 88.19 89 MET A N 1
ATOM 723 C CA . MET A 1 89 ? -1.549 -12.402 8.768 1.00 88.19 89 MET A CA 1
ATOM 724 C C . MET A 1 89 ? -0.369 -13.283 9.206 1.00 88.19 89 MET A C 1
ATOM 726 O O . MET A 1 89 ? 0.789 -12.884 9.073 1.00 88.19 89 MET A O 1
ATOM 730 N N . THR A 1 90 ? -0.644 -14.495 9.693 1.00 89.81 90 THR A N 1
ATOM 731 C CA . THR A 1 90 ? 0.391 -15.453 10.102 1.00 89.81 90 THR A CA 1
ATOM 732 C C .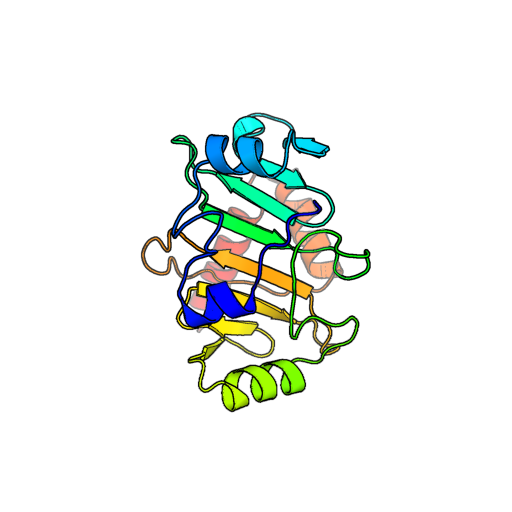 THR A 1 90 ? 1.278 -15.861 8.931 1.00 89.81 90 THR A C 1
ATOM 734 O O . THR A 1 90 ? 2.499 -15.800 9.050 1.00 89.81 90 THR A O 1
ATOM 737 N N . GLU A 1 91 ? 0.688 -16.202 7.787 1.00 88.12 91 GLU A N 1
ATOM 738 C CA . GLU A 1 91 ? 1.439 -16.583 6.586 1.00 88.12 91 GLU A CA 1
ATOM 739 C C . GLU A 1 91 ? 2.274 -15.415 6.043 1.00 88.12 91 GLU A C 1
ATOM 741 O O . GLU A 1 91 ? 3.422 -15.609 5.636 1.00 88.12 91 GLU A O 1
ATOM 746 N N . VAL A 1 92 ? 1.752 -14.182 6.107 1.00 86.75 92 VAL A N 1
ATOM 747 C CA . VAL A 1 92 ? 2.527 -12.978 5.760 1.00 86.75 92 VAL A CA 1
ATOM 748 C C . VAL A 1 92 ? 3.748 -12.830 6.671 1.00 86.75 92 VAL A C 1
ATOM 750 O O . VAL A 1 92 ? 4.863 -12.630 6.186 1.00 86.75 92 VAL A O 1
ATOM 753 N N . ILE A 1 93 ? 3.568 -12.974 7.987 1.00 89.38 93 ILE A N 1
ATOM 754 C CA . ILE A 1 93 ? 4.662 -12.909 8.969 1.00 89.38 93 ILE A CA 1
ATOM 755 C C . ILE A 1 93 ? 5.719 -13.981 8.690 1.00 89.38 93 ILE A C 1
ATOM 757 O O . ILE A 1 93 ? 6.920 -13.698 8.739 1.00 89.38 93 ILE A O 1
ATOM 761 N N . GLU A 1 94 ? 5.294 -15.210 8.407 1.00 89.75 94 GLU A N 1
ATOM 762 C CA . GLU A 1 94 ? 6.198 -16.315 8.087 1.00 89.75 94 GLU A CA 1
ATOM 763 C C . GLU A 1 94 ? 6.988 -16.045 6.804 1.00 89.75 94 GLU A C 1
ATOM 765 O O . GLU A 1 94 ? 8.208 -16.224 6.797 1.00 89.75 94 GLU A O 1
ATOM 770 N N . GLY A 1 95 ? 6.336 -15.525 5.761 1.00 86.69 95 GLY A N 1
ATOM 771 C CA . GLY A 1 95 ? 6.990 -15.130 4.514 1.00 86.69 95 GLY A CA 1
ATOM 772 C C . GLY A 1 95 ? 8.036 -14.030 4.713 1.00 86.69 95 GLY A C 1
ATOM 773 O O . GLY A 1 95 ? 9.165 -14.149 4.226 1.00 86.69 95 GLY A O 1
ATOM 774 N N . LEU A 1 96 ? 7.701 -12.986 5.481 1.00 86.31 96 LEU A N 1
ATOM 775 C CA . LEU A 1 96 ? 8.635 -11.904 5.814 1.00 86.31 96 LEU A CA 1
ATOM 776 C C . LEU A 1 96 ? 9.848 -12.431 6.597 1.00 86.31 96 LEU A C 1
ATOM 778 O O . LEU A 1 96 ? 10.990 -12.100 6.268 1.00 86.31 96 LEU A O 1
ATOM 782 N N . ARG A 1 97 ? 9.622 -13.309 7.584 1.00 90.44 97 ARG A N 1
ATOM 783 C CA . ARG A 1 97 ? 10.695 -13.942 8.372 1.00 90.44 97 ARG A CA 1
ATOM 784 C C . ARG A 1 97 ? 11.584 -14.846 7.527 1.00 90.44 97 ARG A C 1
ATOM 786 O O . ARG A 1 97 ? 12.804 -14.771 7.655 1.00 90.44 97 ARG A O 1
ATOM 793 N N . ALA A 1 98 ? 10.999 -15.670 6.660 1.00 87.44 98 ALA A N 1
ATOM 794 C CA . ALA A 1 98 ? 11.740 -16.587 5.796 1.00 87.44 98 ALA A CA 1
ATOM 795 C C . ALA A 1 98 ? 12.714 -15.851 4.862 1.00 87.44 98 ALA A C 1
ATOM 797 O O . ALA A 1 98 ? 13.773 -16.383 4.533 1.00 87.44 98 ALA A O 1
ATOM 798 N N . LYS A 1 99 ? 12.386 -14.612 4.477 1.00 85.06 99 LYS A N 1
ATOM 799 C CA . LYS A 1 99 ? 13.250 -13.740 3.668 1.00 85.06 99 LYS A CA 1
ATOM 800 C C . LYS A 1 99 ? 14.114 -12.772 4.482 1.00 85.06 99 LYS A C 1
ATOM 802 O O . LYS A 1 99 ? 14.791 -11.937 3.891 1.00 85.06 99 LYS A O 1
ATOM 807 N N . ALA A 1 100 ? 14.108 -12.875 5.813 1.00 88.06 100 ALA A N 1
ATOM 808 C CA . ALA A 1 100 ? 14.821 -11.969 6.714 1.00 88.06 100 ALA A CA 1
ATOM 809 C C . ALA A 1 100 ? 14.494 -10.478 6.475 1.00 88.06 100 ALA A C 1
ATOM 811 O O . ALA A 1 100 ? 15.364 -9.614 6.589 1.00 88.06 100 ALA A O 1
ATOM 812 N N . LEU A 1 101 ? 13.235 -10.174 6.143 1.00 82.50 101 LEU A N 1
ATOM 813 C CA . LEU A 1 101 ? 12.751 -8.806 5.979 1.00 82.50 101 LEU A CA 1
ATOM 814 C C . LEU A 1 101 ? 12.340 -8.236 7.340 1.00 82.50 101 LEU A C 1
ATOM 816 O O . LEU A 1 101 ? 11.608 -8.882 8.090 1.00 82.50 101 LEU A O 1
ATOM 820 N N . GLY A 1 102 ? 12.799 -7.026 7.658 1.00 83.62 102 GLY A N 1
ATOM 821 C CA . GLY A 1 102 ? 12.429 -6.333 8.890 1.00 83.62 102 GLY A CA 1
ATOM 822 C C . GLY A 1 102 ? 10.997 -5.792 8.845 1.00 83.62 102 GLY A C 1
ATOM 823 O O . GLY A 1 102 ? 10.571 -5.200 7.846 1.00 83.62 102 GLY A O 1
ATOM 824 N N . PHE A 1 103 ? 10.251 -5.985 9.934 1.00 91.00 103 PHE A N 1
ATOM 825 C CA . PHE A 1 103 ? 8.890 -5.475 10.099 1.00 91.00 103 PHE A CA 1
ATOM 826 C C . PHE A 1 103 ? 8.530 -5.261 11.576 1.00 91.00 103 PHE A C 1
ATOM 828 O O . PHE A 1 103 ? 9.133 -5.853 12.475 1.00 91.00 103 PHE A O 1
ATOM 835 N N . SER A 1 104 ? 7.512 -4.439 11.812 1.00 91.12 104 SER A N 1
ATOM 836 C CA . SER A 1 104 ? 6.798 -4.287 13.078 1.00 91.12 104 SER A CA 1
ATOM 837 C C . SER A 1 104 ? 5.344 -4.718 12.927 1.00 91.12 104 SER A C 1
ATOM 839 O O . SER A 1 104 ? 4.778 -4.687 11.835 1.00 91.12 104 SER A O 1
ATOM 841 N N . ILE A 1 105 ? 4.744 -5.123 14.043 1.00 90.44 105 ILE A N 1
ATOM 842 C CA . ILE A 1 105 ? 3.297 -5.284 14.165 1.00 90.44 105 ILE A CA 1
ATOM 843 C C . ILE A 1 105 ? 2.799 -4.061 14.934 1.00 90.44 105 ILE A C 1
ATOM 845 O O . ILE A 1 105 ? 3.252 -3.811 16.053 1.00 90.44 105 ILE A O 1
ATOM 849 N N . ASP A 1 106 ? 1.920 -3.286 14.313 1.00 85.56 106 ASP A N 1
ATOM 850 C CA . ASP A 1 106 ? 1.372 -2.051 14.860 1.00 85.56 106 ASP A CA 1
ATOM 851 C C . ASP A 1 106 ? -0.103 -2.290 15.224 1.00 85.56 106 ASP A C 1
ATOM 853 O O . ASP A 1 106 ? -0.981 -2.269 14.372 1.00 85.56 106 ASP A O 1
ATOM 857 N N . GLY A 1 107 ? -0.395 -2.553 16.500 1.00 86.75 107 GLY A N 1
ATOM 858 C CA . GLY A 1 107 ? -1.742 -2.958 16.930 1.00 86.75 107 GLY A CA 1
ATOM 859 C C . GLY A 1 107 ? -2.003 -4.457 16.736 1.00 86.75 107 GLY A C 1
ATOM 860 O O . GLY A 1 107 ? -1.072 -5.254 16.809 1.00 86.75 107 GLY A O 1
ATOM 861 N N . GLU A 1 108 ? -3.269 -4.848 16.554 1.00 86.69 108 GLU A N 1
ATOM 862 C CA . GLU A 1 108 ? -3.662 -6.268 16.459 1.00 86.69 108 GLU A CA 1
ATOM 863 C C . GLU A 1 108 ? -3.609 -6.811 15.027 1.00 86.69 108 GLU A C 1
ATOM 865 O O . GLU A 1 108 ? -3.240 -7.966 14.831 1.00 86.69 108 GLU A O 1
ATOM 870 N N . ASN A 1 109 ? -3.901 -5.970 14.031 1.00 88.94 109 ASN A N 1
ATOM 871 C CA . ASN A 1 109 ? -4.149 -6.409 12.657 1.00 88.94 109 ASN A CA 1
ATOM 872 C C . ASN A 1 109 ? -3.323 -5.651 11.607 1.00 88.94 109 ASN A C 1
ATOM 874 O O . ASN A 1 109 ? -3.696 -5.642 10.440 1.00 88.94 109 ASN A O 1
ATOM 878 N N . THR A 1 110 ? -2.220 -4.997 11.976 1.00 90.38 110 THR A N 1
ATOM 879 C CA . THR A 1 110 ? -1.425 -4.221 11.012 1.00 90.38 110 THR A CA 1
ATOM 880 C C . THR A 1 110 ? 0.052 -4.594 11.075 1.00 90.38 110 THR A C 1
ATOM 882 O O . THR A 1 110 ? 0.645 -4.699 12.150 1.00 90.38 110 THR A O 1
ATOM 885 N N . ILE A 1 111 ? 0.658 -4.791 9.905 1.00 88.56 111 ILE A N 1
ATOM 886 C CA . ILE A 1 111 ? 2.089 -5.054 9.726 1.00 88.56 111 ILE A CA 1
ATOM 887 C C . ILE A 1 111 ? 2.704 -3.889 8.959 1.00 88.56 111 ILE A C 1
ATOM 889 O O . ILE A 1 111 ? 2.233 -3.558 7.873 1.00 88.56 111 ILE A O 1
ATOM 893 N N . THR A 1 112 ? 3.801 -3.336 9.470 1.00 88.38 112 THR A N 1
ATOM 894 C CA . THR A 1 112 ? 4.598 -2.319 8.774 1.00 88.38 112 THR A CA 1
ATOM 895 C C . THR A 1 112 ? 5.999 -2.848 8.512 1.00 88.38 112 THR A C 1
ATOM 897 O O . THR A 1 112 ? 6.713 -3.221 9.439 1.00 88.38 112 THR A O 1
ATOM 900 N N . THR A 1 113 ? 6.437 -2.873 7.257 1.00 85.38 113 THR A N 1
ATOM 901 C CA . THR A 1 113 ? 7.812 -3.254 6.909 1.00 85.38 113 THR A CA 1
ATOM 902 C C . THR A 1 113 ? 8.764 -2.070 7.069 1.00 85.38 113 THR A C 1
ATOM 904 O O . THR A 1 113 ? 8.364 -0.909 6.969 1.00 85.38 113 THR A O 1
ATOM 907 N N . GLU A 1 114 ? 10.060 -2.336 7.250 1.00 81.88 114 GLU A N 1
ATOM 908 C CA . GLU A 1 114 ? 11.090 -1.281 7.320 1.00 81.88 114 GLU A CA 1
ATOM 909 C C . GLU A 1 114 ? 11.151 -0.397 6.062 1.00 81.88 114 GLU A C 1
ATOM 911 O O . GLU A 1 114 ? 11.684 0.712 6.098 1.00 81.88 114 GLU A O 1
ATOM 916 N N . LYS A 1 115 ? 10.601 -0.881 4.944 1.00 76.94 115 LYS A N 1
ATOM 917 C CA . LYS A 1 115 ? 10.517 -0.161 3.668 1.00 76.94 115 LYS A CA 1
ATOM 918 C C . LYS A 1 115 ? 9.236 0.665 3.516 1.00 76.94 115 LYS A C 1
ATOM 920 O O . LYS A 1 115 ? 8.996 1.189 2.435 1.00 76.94 115 LYS A O 1
ATOM 925 N N . GLY A 1 116 ? 8.426 0.787 4.570 1.00 76.06 116 GLY A N 1
ATOM 926 C CA . GLY A 1 116 ? 7.217 1.612 4.559 1.00 76.06 116 GLY A CA 1
ATOM 927 C C . GLY A 1 116 ? 6.031 0.972 3.839 1.00 76.06 116 GLY A C 1
ATOM 928 O O . GLY A 1 116 ? 5.134 1.689 3.397 1.00 76.06 116 GLY A O 1
ATOM 929 N N . ILE A 1 117 ? 6.022 -0.361 3.702 1.00 82.00 117 ILE A N 1
ATOM 930 C CA . ILE A 1 117 ? 4.816 -1.082 3.282 1.00 82.00 117 ILE A CA 1
ATOM 931 C C . ILE A 1 117 ? 3.985 -1.350 4.517 1.00 82.00 117 ILE A C 1
ATOM 933 O O . ILE A 1 117 ? 4.481 -1.965 5.459 1.00 82.00 117 ILE A O 1
ATOM 937 N N . VAL A 1 118 ? 2.730 -0.937 4.478 1.00 86.31 118 VAL A N 1
ATOM 938 C CA . VAL A 1 118 ? 1.756 -1.240 5.512 1.00 86.31 118 VAL A CA 1
ATOM 939 C C . VAL A 1 118 ? 0.728 -2.208 4.951 1.00 86.31 118 VAL A C 1
ATOM 941 O O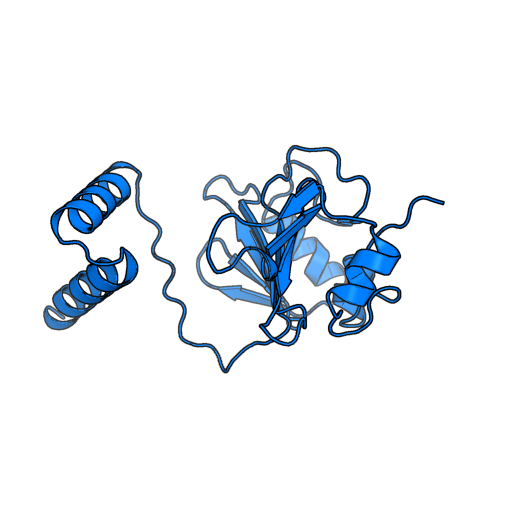 . VAL A 1 118 ? 0.245 -2.045 3.828 1.00 86.31 118 VAL A O 1
ATOM 944 N N . ILE A 1 119 ? 0.436 -3.241 5.729 1.00 86.50 119 ILE A N 1
ATOM 945 C CA . ILE A 1 119 ? -0.517 -4.295 5.406 1.00 86.50 119 ILE A CA 1
ATOM 946 C C . ILE A 1 119 ? -1.507 -4.357 6.554 1.00 86.50 119 ILE A C 1
ATOM 948 O O . ILE A 1 119 ? -1.118 -4.639 7.688 1.00 86.50 119 ILE A O 1
ATOM 952 N N . ASP A 1 120 ? -2.767 -4.089 6.253 1.00 87.00 120 ASP A N 1
ATOM 953 C CA . ASP A 1 120 ? -3.855 -4.099 7.217 1.00 87.00 120 ASP A CA 1
ATOM 954 C C . ASP A 1 120 ? -4.753 -5.310 6.981 1.00 87.00 120 ASP A C 1
ATOM 956 O O . ASP A 1 120 ? -5.044 -5.672 5.835 1.00 87.00 120 ASP A O 1
ATOM 960 N N . PHE A 1 121 ? -5.194 -5.933 8.066 1.00 85.00 121 PHE A N 1
ATOM 961 C CA . PHE A 1 121 ? -6.022 -7.130 8.061 1.00 85.00 121 PHE A CA 1
ATOM 962 C C . PHE A 1 121 ? -7.368 -6.838 8.734 1.00 85.00 121 PHE A C 1
ATOM 964 O O . PHE A 1 121 ? -7.477 -6.052 9.672 1.00 85.00 121 PHE A O 1
ATOM 971 N N . PHE A 1 122 ? -8.421 -7.495 8.266 1.00 81.75 122 PHE A N 1
ATOM 972 C CA . PHE A 1 122 ? -9.672 -7.584 9.009 1.00 81.75 122 PHE A CA 1
ATOM 973 C C . PHE A 1 122 ? -9.503 -8.493 10.232 1.00 81.75 122 PHE A C 1
ATOM 975 O O . PHE A 1 122 ? -8.660 -9.387 10.225 1.00 81.75 122 PHE A O 1
ATOM 982 N N . ASP A 1 123 ? -10.416 -8.391 11.202 1.00 78.06 123 ASP A N 1
ATOM 983 C CA . ASP A 1 123 ? -10.491 -9.320 12.348 1.00 78.06 123 ASP A CA 1
ATOM 984 C C . ASP A 1 123 ? -10.666 -10.791 11.921 1.00 78.06 123 ASP A C 1
ATOM 986 O O . ASP A 1 123 ? -10.357 -11.718 12.663 1.00 78.06 123 ASP A O 1
ATOM 990 N N . SER A 1 124 ? -11.158 -11.019 10.699 1.00 78.00 124 SER A N 1
ATOM 991 C CA . SER A 1 124 ? -11.250 -12.351 10.089 1.00 78.00 124 SER A CA 1
ATOM 992 C C . SER A 1 124 ? -9.897 -12.931 9.655 1.00 78.00 124 SER A C 1
ATOM 994 O O . SER A 1 124 ? -9.836 -14.092 9.253 1.00 78.00 124 SER A O 1
ATOM 996 N N . GLY A 1 125 ? -8.826 -12.134 9.699 1.00 77.94 125 GLY A N 1
ATOM 997 C CA . GLY A 1 125 ? -7.484 -12.482 9.238 1.00 77.94 125 GLY A CA 1
ATOM 998 C C . GLY A 1 125 ? -7.244 -12.255 7.744 1.00 77.94 125 GLY A C 1
ATOM 999 O O . GLY A 1 125 ? -6.117 -12.443 7.292 1.00 77.94 125 GLY A O 1
ATOM 1000 N N . ALA A 1 126 ? -8.263 -11.848 6.980 1.00 75.56 126 ALA A N 1
ATOM 1001 C CA . ALA A 1 126 ? -8.125 -11.507 5.565 1.00 75.56 126 ALA A CA 1
ATOM 1002 C C . ALA A 1 126 ? -7.500 -10.118 5.377 1.00 75.56 126 ALA A C 1
ATOM 1004 O O . ALA A 1 126 ? -7.752 -9.213 6.170 1.00 75.56 126 ALA A O 1
ATOM 1005 N N . ILE A 1 127 ? -6.738 -9.924 4.300 1.00 77.62 127 ILE A N 1
ATOM 1006 C CA . ILE A 1 127 ? -6.150 -8.617 3.977 1.00 77.62 127 ILE A CA 1
ATOM 1007 C C . ILE A 1 127 ? -7.255 -7.615 3.645 1.00 77.62 127 ILE A C 1
ATOM 1009 O O . ILE A 1 127 ? -8.070 -7.837 2.749 1.00 77.62 127 ILE A O 1
ATOM 1013 N N . HIS A 1 128 ? -7.256 -6.512 4.383 1.00 77.50 128 HIS A N 1
ATOM 1014 C CA . HIS A 1 128 ? -8.155 -5.383 4.206 1.00 77.50 128 HIS A CA 1
ATOM 1015 C C . HIS A 1 128 ? -7.576 -4.380 3.209 1.00 77.50 128 HIS A C 1
ATOM 1017 O O . HIS A 1 128 ? -8.253 -3.988 2.260 1.00 77.50 128 HIS A O 1
ATOM 1023 N N . ALA A 1 129 ? -6.317 -3.992 3.407 1.00 78.38 129 ALA A N 1
ATOM 1024 C CA . ALA A 1 129 ? -5.669 -2.965 2.610 1.00 78.38 129 ALA A CA 1
ATOM 1025 C C . ALA A 1 129 ? -4.150 -3.149 2.588 1.00 78.38 129 ALA A C 1
ATOM 1027 O O . ALA A 1 129 ? -3.547 -3.667 3.529 1.00 78.38 129 ALA A O 1
ATOM 1028 N N . LEU A 1 130 ? -3.526 -2.676 1.513 1.00 79.19 130 LEU A N 1
ATOM 1029 C CA . LEU A 1 130 ? -2.079 -2.529 1.417 1.00 79.19 130 LEU A CA 1
ATOM 1030 C C . LEU A 1 130 ? -1.749 -1.133 0.935 1.00 79.19 130 LEU A C 1
ATOM 1032 O O . LEU A 1 130 ? -2.369 -0.638 -0.011 1.00 79.19 130 LEU A O 1
ATOM 1036 N N . TRP A 1 131 ? -0.717 -0.538 1.526 1.00 83.19 131 TRP A N 1
ATOM 1037 C CA . TRP A 1 131 ? -0.152 0.670 0.970 1.00 83.19 131 TRP A CA 1
ATOM 1038 C C . TRP A 1 131 ? 1.354 0.823 1.118 1.00 83.19 131 TRP A C 1
ATOM 1040 O O . TRP A 1 131 ? 1.970 0.306 2.043 1.00 83.19 131 TRP A O 1
ATOM 1050 N N . LEU A 1 132 ? 1.948 1.537 0.160 1.00 78.19 132 LEU A N 1
ATOM 1051 C CA . LEU A 1 132 ? 3.364 1.899 0.140 1.00 78.19 132 LEU A CA 1
ATOM 1052 C C . LEU A 1 132 ? 3.491 3.405 0.359 1.00 78.19 132 LEU A C 1
ATOM 1054 O O . LEU A 1 132 ? 3.057 4.181 -0.497 1.00 78.19 132 LEU A O 1
ATOM 1058 N N . GLU A 1 133 ? 4.098 3.813 1.471 1.00 74.75 133 GLU A N 1
ATOM 1059 C CA . GLU A 1 133 ? 4.363 5.220 1.785 1.00 74.75 133 GLU A CA 1
ATOM 1060 C C . GLU A 1 133 ? 5.786 5.629 1.386 1.00 74.75 133 GLU A C 1
ATOM 1062 O O . GLU A 1 133 ? 6.772 5.146 1.938 1.00 74.75 133 GLU A O 1
ATOM 1067 N N . PHE A 1 134 ? 5.895 6.570 0.445 1.00 68.81 134 PHE A N 1
ATOM 1068 C CA . PHE A 1 134 ? 7.184 7.067 -0.064 1.00 68.81 134 PHE A CA 1
ATOM 1069 C C . PHE A 1 134 ? 7.648 8.350 0.627 1.00 68.81 134 PHE A C 1
ATOM 1071 O O . PHE A 1 134 ? 8.842 8.593 0.800 1.00 68.81 134 PHE A O 1
ATOM 1078 N N . GLU A 1 135 ? 6.698 9.189 1.028 1.00 60.94 135 GLU A N 1
ATOM 1079 C CA . GLU A 1 135 ? 6.948 10.340 1.883 1.00 60.94 135 GLU A CA 1
ATOM 1080 C C . GLU A 1 135 ? 6.370 9.995 3.249 1.00 60.94 135 GLU A C 1
ATOM 1082 O O . GLU A 1 135 ? 5.164 10.101 3.438 1.00 60.94 135 GLU A O 1
ATOM 1087 N N . SER A 1 136 ? 7.206 9.593 4.208 1.00 47.12 136 SER A N 1
ATOM 1088 C CA . SER A 1 136 ? 6.790 9.605 5.610 1.00 47.12 136 SER A CA 1
ATOM 1089 C C . SER A 1 136 ? 7.102 10.993 6.171 1.00 47.12 136 SER A C 1
ATOM 1091 O O . SER A 1 136 ? 8.264 11.277 6.485 1.00 47.12 136 SER A O 1
ATOM 1093 N N . PRO A 1 137 ? 6.128 11.917 6.292 1.00 40.56 137 PRO A N 1
ATOM 1094 C CA . PRO A 1 137 ? 6.351 13.122 7.060 1.00 40.56 137 PRO A CA 1
ATOM 1095 C C . PRO A 1 137 ? 6.328 12.694 8.523 1.00 40.56 137 PRO A C 1
ATOM 1097 O O . PRO A 1 137 ? 5.263 12.697 9.133 1.00 40.56 137 PRO A O 1
ATOM 1100 N N . THR A 1 138 ? 7.478 12.296 9.077 1.00 42.09 138 THR A N 1
ATOM 1101 C CA . THR A 1 138 ? 7.705 12.251 10.532 1.00 42.09 138 THR A CA 1
ATOM 1102 C C . THR A 1 138 ? 6.486 11.741 11.305 1.00 42.09 138 THR A C 1
ATOM 1104 O O . THR A 1 138 ? 5.844 12.581 11.925 1.00 42.09 138 THR A O 1
ATOM 1107 N N . ARG A 1 139 ? 6.107 10.449 11.190 1.00 41.25 139 ARG A N 1
ATOM 1108 C CA . ARG A 1 139 ? 4.957 9.812 11.886 1.00 41.25 139 ARG A CA 1
ATOM 1109 C C . ARG A 1 139 ? 4.025 10.844 12.538 1.00 41.25 139 ARG A C 1
ATOM 1111 O O . ARG A 1 139 ? 4.053 11.026 13.760 1.00 41.25 139 ARG A O 1
ATOM 1118 N N . LYS A 1 140 ? 3.232 11.587 11.752 1.00 37.47 140 LYS A N 1
ATOM 1119 C CA . LYS A 1 140 ? 2.063 12.231 12.357 1.00 37.47 140 LYS A CA 1
ATOM 1120 C C . LYS A 1 140 ? 1.295 11.061 12.937 1.00 37.47 140 LYS A C 1
ATOM 1122 O O . LYS A 1 140 ? 0.928 10.184 12.169 1.00 37.47 140 LYS A O 1
ATOM 1127 N N . LYS A 1 141 ? 1.192 10.991 14.268 1.00 34.47 141 LYS A N 1
ATOM 1128 C CA . LYS A 1 141 ? 0.496 9.923 14.990 1.00 34.47 141 LYS A CA 1
ATOM 1129 C C . LYS A 1 141 ? -0.869 9.740 14.331 1.00 34.47 141 LYS A C 1
ATOM 1131 O O . LYS A 1 141 ? -1.774 10.536 14.565 1.00 34.47 141 LYS A O 1
ATOM 1136 N N . GLN A 1 142 ? -0.972 8.769 13.434 1.00 38.47 142 GLN A N 1
ATOM 1137 C CA . GLN A 1 142 ? -2.218 8.435 12.786 1.00 38.47 142 GLN A CA 1
ATOM 1138 C C . GLN A 1 142 ? -2.937 7.559 13.791 1.00 38.47 142 GLN A C 1
ATOM 1140 O O . GLN A 1 142 ? -2.519 6.443 14.078 1.00 38.47 142 GLN A O 1
ATOM 1145 N N . ILE A 1 143 ? -3.956 8.132 14.417 1.00 39.31 143 ILE A N 1
ATOM 1146 C CA . ILE A 1 143 ? -4.860 7.385 15.274 1.00 39.31 143 ILE A CA 1
ATOM 1147 C C . ILE A 1 143 ? -5.917 6.820 14.333 1.00 39.31 143 ILE A C 1
ATOM 1149 O O . ILE A 1 143 ? -6.803 7.545 13.879 1.00 39.31 143 ILE A O 1
ATOM 1153 N N . SER A 1 144 ? -5.774 5.544 13.992 1.00 43.91 144 SER A N 1
ATOM 1154 C CA . SER A 1 144 ? -6.824 4.786 13.321 1.00 43.91 144 SER A CA 1
ATOM 1155 C C . SER A 1 144 ? -7.819 4.325 14.383 1.00 43.91 144 SER A C 1
ATOM 1157 O O . SER A 1 144 ? -7.437 3.700 15.368 1.00 43.91 144 SER A O 1
ATOM 1159 N N . LEU A 1 145 ? -9.092 4.681 14.214 1.00 45.25 145 LEU A N 1
ATOM 1160 C CA . LEU A 1 145 ? -10.182 4.242 15.082 1.00 45.25 145 LEU A CA 1
ATOM 1161 C C . LEU A 1 145 ? -11.052 3.262 14.307 1.00 45.25 145 LEU A C 1
ATOM 1163 O O . LEU A 1 145 ? -11.748 3.658 13.371 1.00 45.25 145 LEU A O 1
ATOM 1167 N N . SER A 1 146 ? -11.027 2.000 14.722 1.00 49.16 146 SER A N 1
ATOM 1168 C CA . SER A 1 146 ? -11.975 0.996 14.251 1.00 49.16 146 SER A CA 1
ATOM 1169 C C . SER A 1 146 ? -13.317 1.231 14.935 1.00 49.16 146 SER A C 1
ATOM 1171 O O . SER A 1 146 ? -13.425 1.231 16.162 1.00 49.16 146 SER A O 1
ATOM 1173 N N . LEU A 1 147 ? -14.348 1.481 14.134 1.00 63.03 147 LEU A N 1
ATOM 1174 C CA . LEU A 1 147 ? -15.703 1.737 14.603 1.00 63.03 147 LEU A CA 1
ATOM 1175 C C . LEU A 1 147 ? -16.636 0.698 14.000 1.00 63.03 147 LEU A C 1
ATOM 1177 O O . LEU A 1 147 ? -16.583 0.443 12.798 1.00 63.03 147 LEU A O 1
ATOM 1181 N N . ASP A 1 148 ? -17.536 0.152 14.814 1.00 75.75 148 ASP A N 1
ATOM 1182 C CA . ASP A 1 148 ? -18.656 -0.615 14.283 1.00 75.75 148 ASP A CA 1
ATOM 1183 C C . ASP A 1 148 ? -19.552 0.264 13.381 1.00 75.75 148 ASP A C 1
ATOM 1185 O O . ASP A 1 148 ? -19.525 1.504 13.420 1.00 75.75 148 ASP A O 1
ATOM 1189 N N . HIS A 1 149 ? -20.360 -0.388 12.541 1.00 59.78 149 HIS A N 1
ATOM 1190 C CA . HIS A 1 149 ? -21.205 0.295 11.559 1.00 59.78 149 HIS A CA 1
ATOM 1191 C C . HIS A 1 149 ? -22.191 1.287 12.201 1.00 59.78 149 HIS A C 1
ATOM 1193 O O . HIS A 1 149 ? -22.498 2.333 11.617 1.00 59.78 149 HIS A O 1
ATOM 1199 N N . GLU A 1 150 ? -22.675 0.990 13.410 1.00 77.62 150 GLU A N 1
ATOM 1200 C CA . GLU A 1 150 ? -23.610 1.849 14.134 1.00 77.62 150 GLU A CA 1
ATOM 1201 C C . GLU A 1 150 ? -22.924 3.148 14.584 1.00 77.62 150 GLU A C 1
ATOM 1203 O O . GLU A 1 150 ? -23.438 4.248 14.342 1.00 77.62 150 GLU A O 1
ATOM 1208 N N . ARG A 1 151 ? -21.736 3.042 15.189 1.00 71.44 151 ARG A N 1
ATOM 1209 C CA . ARG A 1 151 ? -20.910 4.179 15.619 1.00 71.44 151 ARG A CA 1
ATOM 1210 C C . ARG A 1 151 ? -20.469 5.023 14.431 1.00 71.44 151 ARG A C 1
ATOM 1212 O O . ARG A 1 151 ? -20.621 6.246 14.480 1.00 71.44 151 ARG A O 1
ATOM 1219 N N . TYR A 1 152 ? -20.006 4.392 13.351 1.00 78.00 152 TYR A N 1
ATOM 1220 C CA . TYR A 1 152 ? -19.647 5.094 12.117 1.00 78.00 152 TYR A CA 1
ATOM 1221 C C . TYR A 1 152 ? -20.831 5.903 11.566 1.00 78.00 152 TYR A C 1
ATOM 1223 O O . TYR A 1 152 ? -20.699 7.098 11.290 1.00 78.00 152 TYR A O 1
ATOM 1231 N N . SER A 1 153 ? -22.013 5.287 11.476 1.00 78.81 153 SER A N 1
ATOM 1232 C CA . SER A 1 153 ? -23.221 5.942 10.956 1.00 78.81 153 SER A CA 1
ATOM 1233 C C . SER A 1 153 ? -23.641 7.147 11.804 1.00 78.81 153 SER A C 1
ATOM 1235 O O . SER A 1 153 ? -24.004 8.195 11.261 1.00 78.81 153 SER A O 1
ATOM 1237 N N . LYS A 1 154 ? -23.536 7.044 13.137 1.00 83.94 154 LYS A N 1
ATOM 1238 C CA . LYS A 1 154 ? -23.803 8.164 14.055 1.00 83.94 154 LYS A CA 1
ATOM 1239 C C . LYS A 1 154 ? -22.818 9.318 13.856 1.00 83.94 154 LYS A C 1
ATOM 1241 O O . LYS A 1 154 ? -23.245 10.472 13.795 1.00 83.94 154 LYS A O 1
ATOM 1246 N N . LEU A 1 155 ? -21.520 9.028 13.734 1.00 82.12 155 LEU A N 1
ATOM 1247 C CA . LEU A 1 155 ? -20.501 10.058 13.499 1.00 82.12 155 LEU A CA 1
ATOM 1248 C C . LEU A 1 155 ? -20.687 10.748 12.151 1.00 82.12 155 LEU A C 1
ATOM 1250 O O . LEU A 1 155 ? -20.617 11.976 12.080 1.00 82.12 155 LEU A O 1
ATOM 1254 N N . ARG A 1 156 ? -20.992 9.976 11.105 1.00 79.25 156 ARG A N 1
ATOM 1255 C CA . ARG A 1 156 ? -21.263 10.506 9.768 1.00 79.25 156 ARG A CA 1
ATOM 1256 C C . ARG A 1 156 ? -22.466 11.447 9.768 1.00 79.25 156 ARG A C 1
ATOM 1258 O O . ARG A 1 156 ? -22.341 12.581 9.311 1.00 79.25 156 ARG A O 1
ATOM 1265 N N . LYS A 1 157 ? -23.586 11.036 10.370 1.00 88.19 157 LYS A N 1
ATOM 1266 C CA . LYS A 1 157 ? -24.771 11.897 10.524 1.00 88.19 157 LYS A CA 1
ATOM 1267 C C . LYS A 1 157 ? -24.432 13.200 11.259 1.00 88.19 157 LYS A C 1
ATOM 1269 O O . LYS A 1 157 ? -24.827 14.281 10.836 1.00 88.19 157 LYS A O 1
ATOM 1274 N N . ARG A 1 158 ? -23.630 13.119 12.325 1.00 86.44 158 ARG A N 1
ATOM 1275 C CA . ARG A 1 158 ? -23.187 14.295 13.093 1.00 86.44 158 ARG A CA 1
ATOM 1276 C C . ARG A 1 158 ? -22.260 15.215 12.286 1.00 86.44 158 ARG A C 1
ATOM 1278 O O . ARG A 1 158 ? -22.311 16.434 12.461 1.00 86.44 158 ARG A O 1
ATOM 1285 N N . SER A 1 159 ? -21.422 14.656 11.412 1.00 88.50 159 SER A N 1
ATOM 1286 C CA . SER A 1 159 ? -20.585 15.403 10.458 1.00 88.50 159 SER A CA 1
ATOM 1287 C C . SER A 1 159 ? -21.442 16.215 9.495 1.00 88.50 159 SER A C 1
ATOM 1289 O O . SER A 1 159 ? -21.232 17.422 9.358 1.00 88.50 159 SER A O 1
ATOM 1291 N N . GLU A 1 160 ? -22.471 15.587 8.931 1.00 86.88 160 GLU A N 1
ATOM 1292 C CA . GLU A 1 160 ? -23.423 16.228 8.022 1.00 86.88 160 GLU A CA 1
ATOM 1293 C C . GLU A 1 160 ? -24.211 17.353 8.720 1.00 86.88 160 GLU A C 1
ATOM 1295 O O . GLU A 1 160 ? -24.250 18.481 8.224 1.00 86.88 160 GLU A O 1
ATOM 1300 N N . GLU A 1 161 ? -24.766 17.088 9.908 1.00 91.75 161 GLU A N 1
ATOM 1301 C CA . GLU A 1 161 ? -25.559 18.062 10.677 1.00 91.75 161 GLU A CA 1
ATOM 1302 C C . GLU A 1 161 ? -24.733 19.268 11.150 1.00 91.75 161 GLU A C 1
ATOM 1304 O O . GLU A 1 161 ? -25.206 20.406 11.122 1.00 91.75 161 GLU A O 1
ATOM 1309 N N . SER A 1 162 ? -23.487 19.039 11.577 1.00 88.50 162 SER A N 1
ATOM 1310 C CA . SER A 1 162 ? -22.626 20.098 12.123 1.00 88.50 162 SER A CA 1
ATOM 1311 C C . SER A 1 162 ? -21.777 20.821 11.076 1.00 88.50 162 SER A C 1
ATOM 1313 O O . SER A 1 162 ? -21.114 21.803 11.419 1.00 88.50 162 SER A O 1
ATOM 1315 N N . ARG A 1 163 ? -21.784 20.350 9.819 1.00 90.94 163 ARG A N 1
ATOM 1316 C CA . ARG A 1 163 ? -20.900 20.809 8.730 1.00 90.94 163 ARG A CA 1
ATOM 1317 C C . ARG A 1 163 ? -19.411 20.779 9.097 1.00 90.94 163 ARG A C 1
ATOM 1319 O O . ARG A 1 163 ? -18.628 21.572 8.579 1.00 90.94 163 ARG A O 1
ATOM 1326 N N . LYS A 1 164 ? -19.026 19.883 10.004 1.00 84.25 164 LYS A N 1
ATOM 1327 C CA . LYS A 1 164 ? -17.633 19.635 10.390 1.00 84.25 164 LYS A CA 1
ATOM 1328 C C . LYS A 1 164 ? -17.167 18.339 9.768 1.00 84.25 164 LYS A C 1
ATOM 1330 O O . LYS A 1 164 ? -17.970 17.428 9.565 1.00 84.25 164 LYS A O 1
ATOM 1335 N N . SER A 1 165 ? -15.877 18.241 9.489 1.00 85.69 165 SER A N 1
ATOM 1336 C CA . SER A 1 165 ? -15.302 16.994 8.995 1.00 85.69 165 SER A CA 1
ATOM 1337 C C . SER A 1 165 ? -15.390 15.887 10.055 1.00 85.69 165 SER A C 1
ATOM 1339 O O . SER A 1 165 ? -15.381 16.142 11.262 1.00 85.69 165 SER A O 1
ATOM 1341 N N . MET A 1 166 ? -15.465 14.636 9.598 1.00 77.75 166 MET A N 1
ATOM 1342 C CA . MET A 1 166 ? -15.416 13.448 10.459 1.00 77.75 166 MET A CA 1
ATOM 1343 C C . MET A 1 166 ? -14.212 13.473 11.414 1.00 77.75 166 MET A C 1
ATOM 1345 O O . MET A 1 166 ? -14.363 13.177 12.596 1.00 77.75 166 MET A O 1
ATOM 1349 N N . SER A 1 167 ? -13.037 13.881 10.927 1.00 74.69 167 SER A N 1
ATOM 1350 C CA . SER A 1 167 ? -11.810 13.962 11.726 1.00 74.69 167 SER A CA 1
ATOM 1351 C C . SER A 1 167 ? -11.915 14.973 12.871 1.00 74.69 167 SER A C 1
ATOM 1353 O O . SER A 1 167 ? -11.491 14.671 13.982 1.00 74.69 167 SER A O 1
ATOM 1355 N N . GLU A 1 168 ? -12.529 16.139 12.648 1.00 78.44 168 GLU A N 1
ATOM 1356 C CA . GLU A 1 168 ? -12.750 17.141 13.703 1.00 78.44 168 GLU A CA 1
ATOM 1357 C C . GLU A 1 168 ? -13.709 16.651 14.794 1.00 78.44 168 GLU A C 1
ATOM 1359 O O . GLU A 1 168 ? -13.555 17.002 15.965 1.00 78.44 168 GLU A O 1
ATOM 1364 N N . ILE A 1 169 ? -14.721 15.861 14.423 1.00 82.62 169 ILE A N 1
ATOM 1365 C CA . ILE A 1 169 ? -15.670 15.288 15.386 1.00 82.62 169 ILE A CA 1
ATOM 1366 C C . ILE A 1 169 ? -14.991 14.208 16.220 1.00 82.62 169 ILE A C 1
ATOM 1368 O O . ILE A 1 169 ? -15.140 14.205 17.440 1.00 82.62 169 ILE A O 1
ATOM 1372 N N . VAL A 1 170 ? -14.236 13.322 15.570 1.00 77.31 170 VAL A N 1
ATOM 1373 C CA . VAL A 1 170 ? -13.491 12.247 16.229 1.00 77.31 170 VAL A CA 1
ATOM 1374 C C . VAL A 1 170 ? -12.452 12.811 17.198 1.00 77.31 170 VAL A C 1
ATOM 1376 O O . VAL A 1 170 ? -12.419 12.384 18.347 1.00 77.31 170 VAL A O 1
ATOM 1379 N N . ALA A 1 171 ? -11.678 13.820 16.785 1.00 76.44 171 ALA A N 1
ATOM 1380 C CA . ALA A 1 171 ? -10.676 14.454 17.643 1.00 76.44 171 ALA A CA 1
ATOM 1381 C C . ALA A 1 171 ? -11.286 14.985 18.951 1.00 76.44 171 ALA A C 1
ATOM 1383 O O . ALA A 1 171 ? -10.760 14.721 20.024 1.00 76.44 171 ALA A O 1
ATOM 1384 N N . LYS A 1 172 ? -12.450 15.643 18.876 1.00 81.50 172 LYS A N 1
ATOM 1385 C CA . LYS A 1 172 ? -13.161 16.162 20.056 1.00 81.50 172 LYS A CA 1
ATOM 1386 C C . LYS A 1 172 ? -13.677 15.077 20.996 1.00 81.50 172 LYS A C 1
ATOM 1388 O O . LYS A 1 172 ? -13.763 15.314 22.194 1.00 81.50 172 LYS A O 1
ATOM 1393 N N . ILE A 1 173 ? -14.098 13.933 20.456 1.00 79.31 173 ILE A N 1
ATOM 1394 C CA . ILE A 1 173 ? -14.555 12.800 21.272 1.00 79.31 173 ILE A CA 1
ATOM 1395 C C . ILE A 1 173 ? -13.363 12.211 22.021 1.00 79.31 173 ILE A C 1
ATOM 1397 O O . ILE A 1 173 ? -13.440 12.045 23.230 1.00 79.31 173 ILE A O 1
ATOM 1401 N N . VAL A 1 174 ? -12.253 11.990 21.314 1.00 70.81 174 VAL A N 1
ATOM 1402 C CA . VAL A 1 174 ? -11.011 11.483 21.907 1.00 70.81 174 VAL A CA 1
ATOM 1403 C C . VAL A 1 174 ? -10.481 12.438 22.982 1.00 70.81 174 VAL A C 1
ATOM 1405 O O . VAL A 1 174 ? -10.155 11.987 24.072 1.00 70.81 174 VAL A O 1
ATOM 1408 N N . GLU A 1 175 ? -10.449 13.751 22.723 1.00 74.00 175 GLU A N 1
ATOM 1409 C CA . GLU A 1 175 ? -10.074 14.765 23.725 1.00 74.00 175 GLU A CA 1
ATOM 1410 C C . GLU A 1 175 ? -10.966 14.685 24.976 1.00 74.00 175 GLU A C 1
ATOM 1412 O O . GLU A 1 175 ? -10.460 14.633 26.093 1.00 74.00 175 GLU A O 1
ATOM 1417 N N . ALA A 1 176 ? -12.289 14.599 24.797 1.00 74.62 176 ALA A N 1
ATOM 1418 C CA . ALA A 1 176 ? -13.240 14.541 25.908 1.00 74.62 176 ALA A CA 1
ATOM 1419 C C . ALA A 1 176 ? -13.186 13.233 26.721 1.00 74.62 176 ALA A C 1
ATOM 1421 O O . ALA A 1 176 ? -13.607 13.225 27.878 1.00 74.62 176 ALA A O 1
ATOM 1422 N N . GLU A 1 177 ? -12.726 12.132 26.122 1.00 68.50 177 GLU A N 1
ATOM 1423 C CA . GLU A 1 177 ? -12.534 10.845 26.802 1.00 68.50 177 GLU A CA 1
ATOM 1424 C C . GLU A 1 177 ? -11.191 10.780 27.542 1.00 68.50 177 GLU A C 1
ATOM 1426 O O . GLU A 1 177 ? -11.130 10.201 28.625 1.00 68.50 177 GLU A O 1
ATOM 1431 N N . ILE A 1 178 ? -10.139 11.412 27.008 1.00 50.81 178 ILE A N 1
ATOM 1432 C CA . ILE A 1 178 ? -8.827 11.514 27.669 1.00 50.81 178 ILE A CA 1
ATOM 1433 C C . ILE A 1 178 ? -8.917 12.348 28.953 1.00 50.81 178 ILE A C 1
ATOM 1435 O O . ILE A 1 178 ? -8.323 11.969 29.955 1.00 50.81 178 ILE A O 1
ATOM 1439 N N . ASP A 1 179 ? -9.697 13.431 28.960 1.00 44.03 179 ASP A N 1
ATOM 1440 C CA . ASP A 1 179 ? -9.867 14.302 30.137 1.00 44.03 179 ASP A CA 1
ATOM 1441 C C . ASP A 1 179 ? -10.609 13.630 31.317 1.00 44.03 179 ASP A C 1
ATOM 1443 O O . ASP A 1 179 ? -10.751 14.224 32.388 1.00 44.03 179 ASP A O 1
ATOM 1447 N N . GLN A 1 180 ? -11.113 12.404 31.137 1.00 43.81 180 GLN A N 1
ATOM 1448 C CA . GLN A 1 180 ? -11.797 11.622 32.176 1.00 43.81 180 GLN A CA 1
ATOM 1449 C C . GLN A 1 180 ? -10.891 10.579 32.856 1.00 43.81 180 GLN A C 1
ATOM 1451 O O . GLN A 1 180 ? -11.378 9.833 33.710 1.00 43.81 180 GLN A O 1
ATOM 1456 N N . TRP A 1 181 ? -9.609 10.519 32.480 1.00 39.69 181 TRP A N 1
ATOM 1457 C CA . TRP A 1 181 ? -8.584 9.621 33.029 1.00 39.69 181 TRP A CA 1
ATOM 1458 C C . TRP A 1 181 ? -7.598 10.381 33.922 1.00 39.69 181 TRP A C 1
ATOM 1460 O O . TRP A 1 181 ? -7.189 9.797 34.952 1.00 39.69 181 TRP A O 1
#

Sequence (181 aa):
MTMTLNLEEFLTLGEFSVLGSVPHREKVRAILGPPDDQGVGKNSNLLWRYGPVEFHFSQEGKTKLIYVDHFHMEFPRIDLWFFQSGITMTEVIEGLRAKALGFSIDGENTITTEKGIVIDFFDSGAIHALWLEFESPTRKKQISLSLDHERYSKLRKRSEESRKSMSEIVAKIVEAEIDQW

pLDDT: mean 74.56, std 13.95, range [34.47, 91.75]

Foldseek 3Di:
DQAAFEVVCCLVPCAGPQQGNKRFQVSVCVRLPAAPAFDDDPLRVQWGHHPQWIFGADPRRITFKIKGACLVDPDSHYPPVQSDFPRFPVSVVVVCVVVVWAWDDDPDAWIATPSGWIWGADPVRGTRMIMHGSDDPPCPPDDDDDDDPVRVVVLVVVCVVVVHDSVVSVVVVVVVVVVVD

Organism: NCBI:txid2600177

Radius of gyration: 18.24 Å; chains: 1; bounding box: 41×37×56 Å

Secondary structure (DSSP, 8-state):
----EEHHHHHHHSSBTTTBSS-BHHHHHHHH-S-SEE-SSTTGGGEEEETTEEEEE-TTSBEEEEEE--TTS--SSEE-TT--TT-BHHHHHHHHHHTT--EEE-SSSEEEETTSEEEEE-TTSBEEEEEEES---TT---------HHHHHHHHHHHHHHT--HHHHHHHHHHHHHTT-